Protein AF-A0A379WAD3-F1 (afdb_monomer)

Radius of gyration: 26.63 Å; Cα contacts (8 Å, |Δi|>4): 32; chains: 1; bounding box: 56×52×71 Å

Structure (mmCIF, N/CA/C/O backbone):
data_AF-A0A379WAD3-F1
#
_entry.id   AF-A0A379WAD3-F1
#
loop_
_atom_site.group_PDB
_atom_site.id
_atom_site.type_symbol
_atom_site.label_atom_id
_atom_site.label_alt_id
_atom_site.label_comp_id
_atom_site.label_asym_id
_atom_site.label_entity_id
_atom_site.label_seq_id
_atom_site.pdbx_PDB_ins_code
_atom_site.Cartn_x
_atom_site.Cartn_y
_atom_site.Cartn_z
_atom_site.occupancy
_atom_site.B_iso_or_equiv
_atom_site.auth_seq_id
_atom_site.auth_comp_id
_atom_site.auth_asym_id
_atom_site.auth_atom_id
_atom_site.pdbx_PDB_model_num
ATOM 1 N N . MET A 1 1 ? 5.126 23.503 -26.345 1.00 58.44 1 MET A N 1
ATOM 2 C CA . MET A 1 1 ? 4.648 22.612 -25.261 1.00 58.44 1 MET A CA 1
ATOM 3 C C . MET A 1 1 ? 5.764 22.262 -24.277 1.00 58.44 1 MET A C 1
ATOM 5 O O . MET A 1 1 ? 5.509 22.382 -23.093 1.00 58.44 1 MET A O 1
ATOM 9 N N . LEU A 1 2 ? 6.988 21.928 -24.724 1.00 63.28 2 LEU A N 1
ATOM 10 C CA . LEU A 1 2 ? 8.151 21.713 -23.834 1.00 63.28 2 LEU A CA 1
ATOM 11 C C . LEU A 1 2 ? 8.502 22.940 -22.963 1.00 63.28 2 LEU A C 1
ATOM 13 O O . LEU A 1 2 ? 8.804 22.787 -21.786 1.00 63.28 2 LEU A O 1
ATOM 17 N N . ASP A 1 3 ? 8.380 24.151 -23.512 1.00 75.06 3 ASP A N 1
ATOM 18 C CA . ASP A 1 3 ? 8.781 25.396 -22.833 1.00 75.06 3 ASP A CA 1
ATOM 19 C C . ASP A 1 3 ? 7.986 25.689 -21.548 1.00 75.06 3 ASP A C 1
ATOM 21 O O . ASP A 1 3 ? 8.542 26.057 -20.518 1.00 75.06 3 ASP A O 1
ATOM 25 N N . PHE A 1 4 ? 6.672 25.448 -21.567 1.00 80.06 4 PHE A N 1
ATOM 26 C CA . PHE A 1 4 ? 5.820 25.685 -20.400 1.00 80.06 4 PHE A CA 1
ATOM 27 C C . PHE A 1 4 ? 6.115 24.692 -19.269 1.00 80.06 4 PHE A C 1
ATOM 29 O O . PHE A 1 4 ? 6.148 25.069 -18.100 1.00 80.06 4 PHE A O 1
ATOM 36 N N . THR A 1 5 ? 6.384 23.427 -19.610 1.00 78.56 5 THR A N 1
ATOM 37 C CA . THR A 1 5 ? 6.752 22.397 -18.633 1.00 78.56 5 THR A CA 1
ATOM 38 C C . THR A 1 5 ? 8.081 22.722 -17.953 1.00 78.56 5 THR A C 1
ATOM 40 O O . THR A 1 5 ? 8.173 22.596 -16.735 1.00 78.56 5 THR A O 1
ATOM 43 N N . HIS A 1 6 ? 9.083 23.201 -18.697 1.00 80.25 6 HIS A N 1
ATOM 44 C CA . HIS A 1 6 ? 10.359 23.628 -18.117 1.00 80.25 6 HIS A CA 1
ATOM 45 C C . HIS A 1 6 ? 10.194 24.829 -17.178 1.00 80.25 6 HIS A C 1
ATOM 47 O O . HIS A 1 6 ? 10.658 24.774 -16.042 1.00 80.25 6 HIS A O 1
ATOM 53 N N . VAL A 1 7 ? 9.432 25.849 -17.589 1.00 82.81 7 VAL A N 1
ATOM 54 C CA . VAL A 1 7 ? 9.156 27.029 -16.749 1.00 82.81 7 VAL A CA 1
ATOM 55 C C . VAL A 1 7 ? 8.404 26.657 -15.468 1.00 82.81 7 VAL A C 1
ATOM 57 O O . VAL A 1 7 ? 8.733 27.161 -14.394 1.00 82.81 7 VAL A O 1
ATOM 60 N N . MET A 1 8 ? 7.421 25.753 -15.542 1.00 82.44 8 MET A N 1
ATOM 61 C CA . MET A 1 8 ? 6.724 25.261 -14.350 1.00 82.44 8 MET A CA 1
ATOM 62 C C . MET A 1 8 ? 7.658 24.496 -13.408 1.00 82.44 8 MET A C 1
ATOM 64 O O . MET A 1 8 ? 7.603 24.710 -12.198 1.00 82.44 8 MET A O 1
ATOM 68 N N . ILE A 1 9 ? 8.522 23.628 -13.943 1.00 79.31 9 ILE A N 1
ATOM 69 C CA . ILE A 1 9 ? 9.493 22.865 -13.146 1.00 79.31 9 ILE A CA 1
ATOM 70 C C . ILE A 1 9 ? 10.476 23.809 -12.448 1.00 79.31 9 ILE A C 1
ATOM 72 O O . ILE A 1 9 ? 10.749 23.628 -11.261 1.00 79.31 9 ILE A O 1
ATOM 76 N N . ASP A 1 10 ? 10.958 24.838 -13.141 1.00 79.88 10 ASP A N 1
ATOM 77 C CA . ASP A 1 10 ? 11.887 25.809 -12.567 1.00 79.88 10 ASP A CA 1
ATOM 78 C C . ASP A 1 10 ? 11.213 26.672 -11.491 1.00 79.88 10 ASP A C 1
ATOM 80 O O . ASP A 1 10 ? 11.758 26.825 -10.396 1.00 79.88 10 ASP A O 1
ATOM 84 N N . MET A 1 11 ? 9.985 27.145 -11.730 1.00 82.19 11 MET A N 1
ATOM 85 C CA . MET A 1 11 ? 9.169 27.833 -10.717 1.00 82.19 11 MET A CA 1
ATOM 86 C C . MET A 1 11 ? 8.935 26.962 -9.477 1.00 82.19 11 MET A C 1
ATOM 88 O O . MET A 1 11 ? 9.044 27.448 -8.349 1.00 82.19 11 MET A O 1
ATOM 92 N N . MET A 1 12 ? 8.642 25.672 -9.656 1.00 78.94 12 MET A N 1
ATOM 93 C CA . MET A 1 12 ? 8.479 24.738 -8.541 1.00 78.94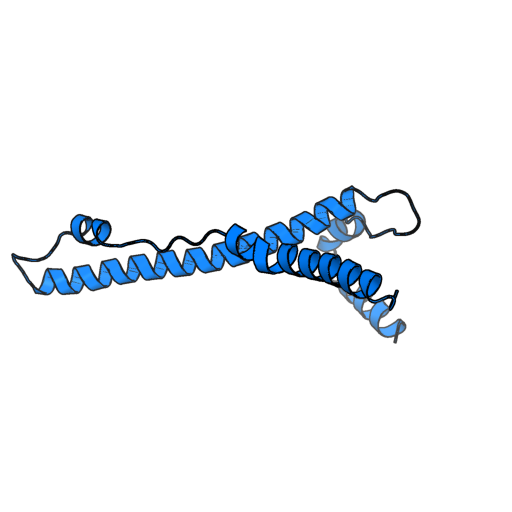 12 MET A CA 1
ATOM 94 C C . MET A 1 12 ? 9.796 24.536 -7.789 1.00 78.94 12 MET A C 1
ATOM 96 O O . MET A 1 12 ? 9.818 24.657 -6.568 1.00 78.94 12 MET A O 1
ATOM 100 N N . ARG A 1 13 ? 10.909 24.306 -8.496 1.00 76.69 13 ARG A N 1
ATOM 101 C CA . ARG A 1 13 ? 12.234 24.097 -7.892 1.00 76.69 13 ARG A CA 1
ATOM 102 C C . ARG A 1 13 ? 12.684 25.298 -7.059 1.00 76.69 13 ARG A C 1
ATOM 104 O O . ARG A 1 13 ? 13.219 25.105 -5.969 1.00 76.69 13 ARG A O 1
ATOM 111 N N . VAL A 1 14 ? 12.429 26.516 -7.536 1.00 83.19 14 VAL A N 1
ATOM 112 C CA . VAL A 1 14 ? 12.736 27.755 -6.805 1.00 83.19 14 VAL A CA 1
ATOM 113 C C . VAL A 1 14 ? 11.886 27.887 -5.535 1.00 83.19 14 VAL A C 1
ATOM 115 O O . VAL A 1 14 ? 12.403 28.295 -4.498 1.00 83.19 14 VAL A O 1
ATOM 118 N N . ASN A 1 15 ? 10.609 27.496 -5.582 1.00 85.25 15 ASN A N 1
ATOM 119 C CA . ASN A 1 15 ? 9.699 27.598 -4.436 1.00 85.25 15 ASN A CA 1
ATOM 120 C C . ASN A 1 15 ? 9.797 26.423 -3.442 1.00 85.25 15 ASN A C 1
ATOM 122 O O . ASN A 1 15 ? 9.313 26.537 -2.316 1.00 85.25 15 ASN A O 1
ATOM 126 N N . THR A 1 16 ? 10.435 25.305 -3.806 1.00 85.56 16 THR A N 1
ATOM 127 C CA . THR A 1 16 ? 10.580 24.124 -2.934 1.00 85.56 16 THR A CA 1
ATOM 128 C C . THR A 1 16 ? 12.042 23.688 -2.757 1.00 85.56 16 THR A C 1
ATOM 130 O O . THR A 1 16 ? 12.399 22.563 -3.123 1.00 85.56 16 THR A O 1
ATOM 133 N N . PRO A 1 17 ? 12.914 24.523 -2.159 1.00 83.62 17 PRO A N 1
ATOM 134 C CA . PRO A 1 17 ? 14.330 24.188 -1.989 1.00 83.62 17 PRO A CA 1
ATOM 135 C C . PRO A 1 17 ? 14.553 22.969 -1.082 1.00 83.62 17 PRO A C 1
ATOM 137 O O . PRO A 1 17 ? 15.539 22.255 -1.241 1.00 83.62 17 PRO A O 1
ATOM 140 N N . PHE A 1 18 ? 13.616 22.674 -0.175 1.00 85.88 18 PHE A N 1
ATOM 141 C CA . PHE A 1 18 ? 13.655 21.472 0.664 1.00 85.88 18 PHE A CA 1
ATOM 142 C C . PHE A 1 18 ? 13.562 20.168 -0.149 1.00 85.88 18 PHE A C 1
ATOM 144 O O . PHE A 1 18 ? 14.080 19.140 0.284 1.00 85.88 18 PHE A O 1
ATOM 151 N N . LEU A 1 19 ? 12.956 20.196 -1.344 1.00 83.81 19 LEU A N 1
ATOM 152 C CA . LEU A 1 19 ? 12.866 19.022 -2.214 1.00 83.81 19 LEU A CA 1
ATOM 153 C C . LEU A 1 19 ? 14.180 18.710 -2.938 1.00 83.81 19 LEU A C 1
ATOM 155 O O . LEU A 1 19 ? 14.322 17.614 -3.471 1.00 83.81 19 LEU A O 1
ATOM 159 N N . ASN A 1 20 ? 15.163 19.618 -2.929 1.00 83.69 20 ASN A N 1
ATOM 160 C CA . ASN A 1 20 ? 16.453 19.409 -3.594 1.00 83.69 20 ASN A CA 1
ATOM 161 C C . ASN A 1 20 ? 17.176 18.152 -3.103 1.00 83.69 20 ASN A C 1
ATOM 163 O O . ASN A 1 20 ? 17.792 17.453 -3.901 1.00 83.69 20 ASN A O 1
ATOM 167 N N . VAL A 1 21 ? 17.046 17.815 -1.816 1.00 84.69 21 VAL A N 1
ATOM 168 C CA . VAL A 1 21 ? 17.592 16.564 -1.269 1.00 84.69 21 VAL A CA 1
ATOM 169 C C . VAL A 1 21 ? 17.028 15.356 -2.018 1.00 84.69 21 VAL A C 1
ATOM 171 O O . VAL A 1 21 ? 17.781 14.460 -2.385 1.00 84.69 21 VAL A O 1
ATOM 174 N N . PHE A 1 22 ? 15.729 15.345 -2.308 1.00 82.19 22 PHE A N 1
ATOM 175 C CA . PHE A 1 22 ? 15.110 14.269 -3.074 1.00 82.19 22 PHE A CA 1
ATOM 176 C C . PHE A 1 22 ? 15.497 14.338 -4.547 1.00 82.19 22 PHE A C 1
ATOM 178 O O . PHE A 1 22 ? 15.880 13.318 -5.100 1.00 82.19 22 PHE A O 1
ATOM 185 N N . TRP A 1 23 ? 15.489 15.524 -5.161 1.00 78.94 23 TRP A N 1
ATOM 186 C CA . TRP A 1 23 ? 15.829 15.683 -6.578 1.00 78.94 23 TRP A CA 1
ATOM 187 C C . TRP A 1 23 ? 17.252 15.233 -6.925 1.00 78.94 23 TRP A C 1
ATOM 189 O O . TRP A 1 23 ? 17.467 14.701 -8.010 1.00 78.94 23 TRP A O 1
ATOM 199 N N . TYR A 1 24 ? 18.218 15.430 -6.024 1.00 82.44 24 TYR A N 1
ATOM 200 C C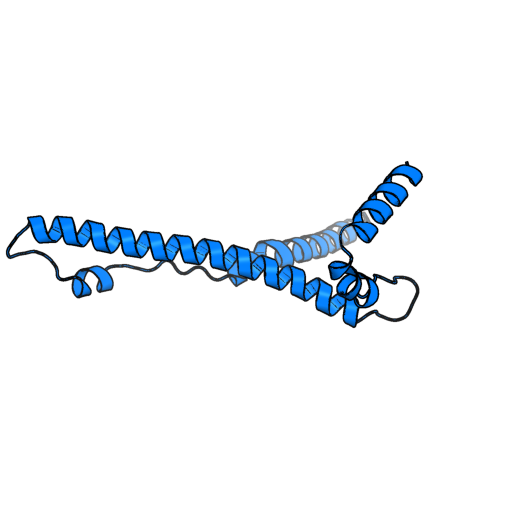A . TYR A 1 24 ? 19.607 15.027 -6.261 1.00 82.44 24 TYR A CA 1
ATOM 201 C C . TYR A 1 24 ? 19.892 13.563 -5.916 1.00 82.44 24 TYR A C 1
ATOM 203 O O . TYR A 1 24 ? 20.788 12.971 -6.510 1.00 82.44 24 TYR A O 1
ATOM 211 N N . ASN A 1 25 ? 19.149 12.973 -4.974 1.00 82.88 25 ASN A N 1
ATOM 212 C CA . ASN A 1 25 ? 19.374 11.592 -4.530 1.00 82.88 25 ASN A CA 1
ATOM 213 C C . ASN A 1 25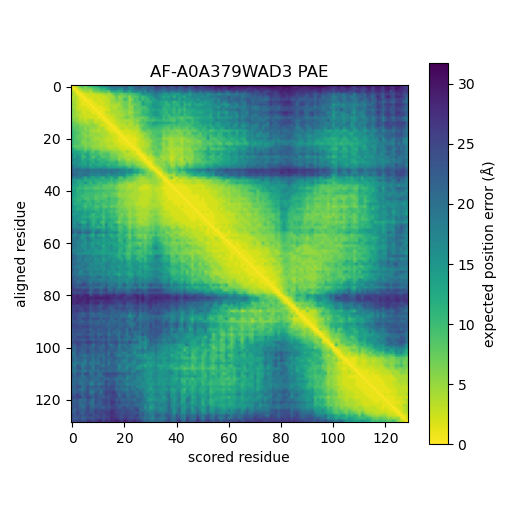 ? 18.398 10.584 -5.153 1.00 82.88 25 ASN A C 1
ATOM 215 O O . ASN A 1 25 ? 18.595 9.379 -5.003 1.00 82.88 25 ASN A O 1
ATOM 219 N N . SER A 1 26 ? 17.339 11.041 -5.828 1.00 79.06 26 SER A N 1
ATOM 220 C CA . SER A 1 26 ? 16.368 10.148 -6.450 1.00 79.06 26 SER A CA 1
ATOM 221 C C . SER A 1 26 ? 17.002 9.439 -7.648 1.00 79.06 26 SER A C 1
ATOM 223 O O . SER A 1 26 ? 17.405 10.114 -8.602 1.00 79.06 26 SER A O 1
ATOM 225 N N . PRO A 1 27 ? 17.070 8.099 -7.651 1.00 80.50 27 PRO A N 1
ATOM 226 C CA . PRO A 1 27 ? 17.534 7.370 -8.817 1.00 80.50 27 PRO A CA 1
ATOM 227 C C . PRO A 1 27 ? 16.546 7.572 -9.972 1.00 80.50 27 PRO A C 1
ATOM 229 O O . PRO A 1 27 ? 15.332 7.485 -9.788 1.00 80.50 27 PRO A O 1
ATOM 232 N N . THR A 1 28 ? 17.062 7.856 -11.164 1.00 81.31 28 THR A N 1
ATOM 233 C CA . THR A 1 28 ? 16.266 8.036 -12.383 1.00 81.31 28 THR A CA 1
ATOM 234 C C . THR A 1 28 ? 16.292 6.768 -13.238 1.00 81.31 28 THR A C 1
ATOM 236 O O . THR A 1 28 ? 17.252 5.992 -13.177 1.00 81.31 28 THR A O 1
ATOM 239 N N . PRO A 1 29 ? 15.243 6.511 -14.036 1.00 79.50 29 PRO A N 1
ATOM 240 C CA . PRO A 1 29 ? 15.220 5.348 -14.906 1.00 79.50 29 PRO A CA 1
ATOM 241 C C . PRO A 1 29 ? 16.204 5.541 -16.066 1.00 79.50 29 PRO A C 1
ATOM 243 O O . PRO A 1 29 ? 15.997 6.388 -16.932 1.00 79.50 29 PRO A O 1
ATOM 246 N N . ASN A 1 30 ? 17.268 4.739 -16.102 1.00 79.69 30 ASN A N 1
ATOM 247 C CA . ASN A 1 30 ? 18.143 4.625 -17.266 1.00 79.69 30 ASN A CA 1
ATOM 248 C C . ASN A 1 30 ? 17.936 3.247 -17.926 1.00 79.69 30 ASN A C 1
ATOM 250 O O . ASN A 1 30 ? 18.231 2.205 -17.343 1.00 79.69 30 ASN A O 1
ATOM 254 N N . PHE A 1 31 ? 17.381 3.259 -19.139 1.00 73.00 31 PHE A N 1
ATOM 255 C CA . PHE A 1 31 ? 17.031 2.058 -19.909 1.00 73.00 31 PHE A CA 1
ATOM 256 C C . PHE A 1 31 ? 18.120 1.630 -20.904 1.00 73.00 31 PHE A C 1
ATOM 258 O O . PHE A 1 31 ? 17.975 0.604 -21.561 1.00 73.00 31 PHE A O 1
ATOM 265 N N . GLN A 1 32 ? 19.193 2.414 -21.038 1.00 76.56 32 GLN A N 1
ATOM 266 C CA . GLN A 1 32 ? 20.270 2.194 -22.012 1.00 76.56 32 GLN A CA 1
ATOM 267 C C . GLN A 1 32 ? 21.557 1.633 -21.377 1.00 76.56 32 GLN A C 1
ATOM 269 O O . GLN A 1 32 ? 22.474 1.260 -22.103 1.00 76.56 32 GLN A O 1
ATOM 274 N N . GLY A 1 33 ? 21.641 1.571 -20.042 1.00 68.50 33 GLY A N 1
ATOM 275 C CA . GLY A 1 33 ? 22.808 1.091 -19.287 1.00 68.50 33 GLY A CA 1
ATOM 276 C C . GLY A 1 33 ? 22.566 -0.189 -18.475 1.00 68.50 33 GLY A C 1
ATOM 277 O O . GLY A 1 33 ? 21.571 -0.887 -18.662 1.00 68.50 33 GLY A O 1
ATOM 278 N N . SER A 1 34 ? 23.490 -0.492 -17.550 1.00 66.75 34 SER A N 1
ATOM 279 C CA . SER A 1 34 ? 23.348 -1.596 -16.591 1.00 66.75 34 SER A CA 1
ATOM 280 C C . SER A 1 34 ? 22.116 -1.417 -15.692 1.00 66.75 34 SER A C 1
ATOM 282 O O . SER A 1 34 ? 21.586 -0.319 -15.519 1.00 66.75 34 SER A O 1
ATOM 284 N N . LEU A 1 35 ? 21.632 -2.529 -15.134 1.00 65.94 35 LEU A N 1
ATOM 285 C CA . LEU A 1 35 ? 20.389 -2.600 -14.368 1.00 65.94 35 LEU A CA 1
ATOM 286 C C . LEU A 1 35 ? 20.438 -1.638 -13.160 1.00 65.94 35 LEU A C 1
ATOM 288 O O . LEU A 1 35 ? 21.202 -1.853 -12.221 1.00 65.94 35 LEU A O 1
ATOM 292 N N . ASN A 1 36 ? 19.623 -0.575 -13.175 1.00 80.06 36 ASN A N 1
ATOM 293 C CA . ASN A 1 36 ? 19.547 0.425 -12.097 1.00 80.06 36 ASN A CA 1
ATOM 294 C C . ASN A 1 36 ? 18.813 -0.133 -10.871 1.00 80.06 36 ASN A C 1
ATOM 296 O O . ASN A 1 36 ? 17.671 0.228 -10.593 1.00 80.06 36 ASN A O 1
ATOM 300 N N . ILE A 1 37 ? 19.460 -1.040 -10.139 1.00 82.12 37 ILE A N 1
ATOM 301 C CA . ILE A 1 37 ? 18.865 -1.778 -9.012 1.00 82.12 37 ILE A CA 1
ATOM 302 C C . ILE A 1 37 ? 18.251 -0.829 -7.971 1.00 82.12 37 ILE A C 1
ATOM 304 O O . ILE A 1 37 ? 17.141 -1.072 -7.505 1.00 82.12 37 ILE A O 1
ATOM 308 N N . GLY A 1 38 ? 18.929 0.278 -7.648 1.00 83.50 38 GLY A N 1
ATOM 309 C CA . GLY A 1 38 ? 18.427 1.270 -6.690 1.00 83.50 38 GLY A CA 1
ATOM 310 C C . GLY A 1 38 ? 17.114 1.930 -7.125 1.00 83.50 38 GLY A C 1
ATOM 311 O O . GLY A 1 38 ? 16.219 2.104 -6.301 1.00 83.50 38 GLY A O 1
ATOM 312 N N . PHE A 1 39 ? 16.962 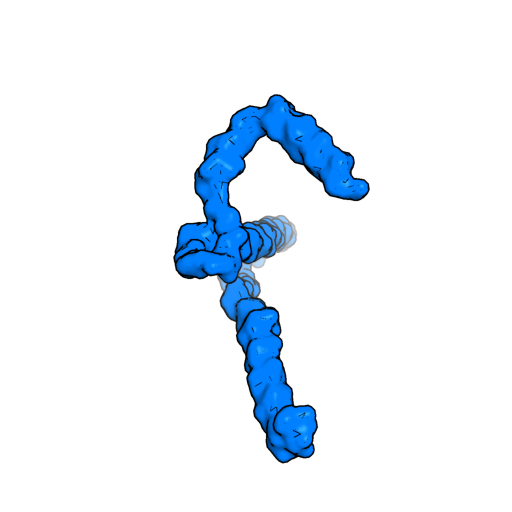2.227 -8.422 1.00 85.88 39 PHE A N 1
ATOM 313 C CA . PHE A 1 39 ? 15.701 2.724 -8.979 1.00 85.88 39 PHE A CA 1
ATOM 314 C C . PHE A 1 39 ? 14.588 1.697 -8.790 1.00 85.88 39 PHE A C 1
ATOM 316 O O . PHE A 1 39 ? 13.555 2.016 -8.210 1.00 85.88 39 PHE A O 1
ATOM 323 N N . TRP A 1 40 ? 14.817 0.456 -9.223 1.00 82.94 40 TRP A N 1
ATOM 324 C CA . TRP A 1 40 ? 13.808 -0.602 -9.160 1.00 82.94 40 TRP A CA 1
ATOM 325 C C . TRP A 1 40 ? 13.379 -0.927 -7.730 1.00 82.94 40 TRP A C 1
ATOM 327 O O . TRP A 1 40 ? 12.190 -1.111 -7.479 1.00 82.94 40 TRP A O 1
ATOM 337 N N . LEU A 1 41 ? 14.319 -0.946 -6.784 1.00 86.06 41 LEU A N 1
ATOM 338 C CA . LEU A 1 41 ? 14.026 -1.206 -5.378 1.00 86.06 41 LEU A CA 1
ATOM 339 C C . LEU A 1 41 ? 13.127 -0.119 -4.780 1.00 86.06 41 LEU A C 1
ATOM 341 O O . LEU A 1 41 ? 12.099 -0.437 -4.185 1.00 86.06 41 LEU A O 1
ATOM 345 N N . ILE A 1 42 ? 13.473 1.158 -4.973 1.00 86.50 42 ILE A N 1
ATOM 346 C CA . ILE A 1 42 ? 12.655 2.276 -4.478 1.00 86.50 42 ILE A CA 1
ATOM 347 C C . ILE A 1 42 ? 11.303 2.307 -5.193 1.00 86.50 42 ILE A C 1
ATOM 349 O O . ILE A 1 42 ? 10.272 2.486 -4.548 1.00 86.50 42 ILE A O 1
ATOM 353 N N . PHE A 1 43 ? 11.293 2.078 -6.505 1.00 84.75 43 PHE A N 1
ATOM 354 C CA . PHE A 1 43 ? 10.076 2.025 -7.303 1.00 84.75 43 PHE A CA 1
ATOM 355 C C . PHE A 1 43 ? 9.105 0.973 -6.757 1.00 84.75 43 PHE A C 1
ATOM 357 O O . PHE A 1 43 ? 7.968 1.310 -6.439 1.00 84.75 43 PHE A O 1
ATOM 364 N N . ILE A 1 44 ? 9.559 -0.267 -6.543 1.00 83.69 44 ILE A N 1
ATOM 365 C CA . ILE A 1 44 ? 8.735 -1.339 -5.963 1.00 83.69 44 ILE A CA 1
ATOM 366 C C . ILE A 1 44 ? 8.256 -0.966 -4.554 1.00 83.69 44 ILE A C 1
ATOM 368 O O . ILE A 1 44 ? 7.078 -1.145 -4.243 1.00 83.69 44 ILE A O 1
ATOM 372 N N . LEU A 1 45 ? 9.133 -0.411 -3.711 1.00 86.12 45 LEU A N 1
ATOM 373 C CA . LEU A 1 45 ? 8.774 -0.011 -2.348 1.00 86.12 45 LEU A CA 1
ATOM 374 C C . LEU A 1 45 ? 7.670 1.051 -2.302 1.00 86.12 45 LEU A C 1
ATOM 376 O O . LEU A 1 45 ? 6.837 0.997 -1.401 1.00 86.12 45 LEU A O 1
ATOM 380 N N . ILE A 1 46 ? 7.614 1.974 -3.266 1.00 85.19 46 ILE A N 1
ATOM 381 C CA . ILE A 1 46 ? 6.525 2.958 -3.356 1.00 85.19 46 ILE A CA 1
ATOM 382 C C . ILE A 1 46 ? 5.181 2.248 -3.558 1.00 85.19 46 ILE A C 1
ATOM 384 O O . ILE A 1 46 ? 4.224 2.537 -2.840 1.00 85.19 46 ILE A O 1
ATOM 388 N N . PHE A 1 47 ? 5.105 1.282 -4.478 1.00 81.62 47 PHE A N 1
ATOM 389 C CA . PHE A 1 47 ? 3.871 0.520 -4.702 1.00 81.62 47 PHE A CA 1
ATOM 390 C C . PHE A 1 47 ? 3.486 -0.325 -3.491 1.00 81.62 47 PHE A C 1
ATOM 392 O O . PHE A 1 47 ? 2.310 -0.372 -3.131 1.00 81.62 47 PHE A O 1
ATOM 399 N N . VAL A 1 48 ? 4.462 -0.949 -2.828 1.00 83.25 48 VAL A N 1
ATOM 400 C CA . VAL A 1 48 ? 4.221 -1.689 -1.582 1.00 83.25 48 VAL A CA 1
ATOM 401 C C . VAL A 1 48 ? 3.683 -0.752 -0.500 1.00 83.25 48 VAL A C 1
ATOM 403 O O . VAL A 1 48 ? 2.680 -1.070 0.135 1.00 83.25 48 VAL A O 1
ATOM 406 N N . GLY A 1 49 ? 4.285 0.427 -0.329 1.00 84.62 49 GLY A N 1
ATOM 407 C CA . GLY A 1 49 ? 3.841 1.434 0.633 1.00 84.62 49 GLY A CA 1
ATOM 408 C C . GLY A 1 49 ? 2.414 1.918 0.369 1.00 84.62 49 GLY A C 1
ATOM 409 O O . GLY A 1 49 ? 1.603 1.961 1.293 1.00 84.62 49 GLY A O 1
ATOM 410 N N . LEU A 1 50 ? 2.073 2.205 -0.890 1.00 81.75 50 LEU A N 1
ATOM 411 C CA . LEU A 1 50 ? 0.713 2.586 -1.290 1.00 81.75 50 LEU A CA 1
ATOM 412 C C . LEU A 1 50 ? -0.296 1.459 -1.034 1.00 81.75 50 LEU A C 1
ATOM 414 O O . LEU A 1 50 ? -1.365 1.703 -0.473 1.00 81.75 50 LEU A O 1
ATOM 418 N N . ALA A 1 51 ? 0.053 0.218 -1.381 1.00 79.62 51 ALA A N 1
ATOM 419 C CA . ALA A 1 51 ? -0.797 -0.943 -1.126 1.00 79.62 51 ALA A CA 1
ATOM 420 C C . ALA A 1 51 ? -1.028 -1.163 0.381 1.00 79.62 51 ALA A C 1
ATOM 422 O O . ALA A 1 51 ? -2.150 -1.442 0.813 1.00 79.62 51 ALA A O 1
ATOM 423 N N . MET A 1 52 ? 0.016 -0.984 1.196 1.00 81.25 52 MET A N 1
ATOM 424 C CA . MET A 1 52 ? -0.079 -1.051 2.655 1.00 81.25 52 MET A CA 1
ATOM 425 C C . MET A 1 52 ? -0.941 0.077 3.228 1.00 81.25 52 MET A C 1
ATOM 427 O O . MET A 1 52 ? -1.755 -0.184 4.112 1.00 81.25 52 MET A O 1
ATOM 431 N N . GLN A 1 53 ? -0.803 1.308 2.728 1.00 83.06 53 GLN A N 1
ATOM 432 C CA . GLN A 1 53 ? -1.600 2.453 3.171 1.00 83.06 53 GLN A CA 1
ATOM 433 C C . GLN A 1 53 ? -3.093 2.229 2.914 1.00 83.06 53 GLN A C 1
ATOM 435 O O . GLN A 1 53 ? -3.916 2.426 3.809 1.00 83.06 53 GLN A O 1
ATOM 440 N N . ASP A 1 54 ? -3.441 1.776 1.712 1.00 80.38 54 ASP A N 1
ATOM 441 C CA . ASP A 1 54 ? -4.823 1.518 1.314 1.00 80.38 54 ASP A CA 1
ATOM 442 C C . ASP A 1 54 ? -5.438 0.348 2.107 1.00 80.38 54 ASP A C 1
ATOM 444 O O . ASP A 1 54 ? -6.567 0.424 2.604 1.00 80.38 54 ASP A O 1
ATOM 448 N N . SER A 1 55 ? -4.655 -0.709 2.349 1.00 79.88 55 SER A N 1
ATOM 449 C CA . SER A 1 55 ? -5.060 -1.778 3.264 1.00 79.88 55 SER A CA 1
ATOM 450 C C . SER A 1 55 ? -5.262 -1.283 4.699 1.00 79.88 55 SER A C 1
ATOM 452 O O . SER A 1 55 ? -6.255 -1.631 5.342 1.00 79.88 55 SER A O 1
ATOM 454 N N . GLY A 1 56 ? -4.338 -0.472 5.216 1.00 81.75 56 GLY A N 1
ATOM 455 C CA . GLY A 1 56 ? -4.424 0.086 6.564 1.00 81.75 56 GLY A CA 1
ATOM 456 C C . GLY A 1 56 ? -5.654 0.978 6.735 1.00 81.75 56 GLY A C 1
ATOM 457 O O . GLY A 1 56 ? -6.355 0.885 7.744 1.00 81.75 56 GLY A O 1
ATOM 458 N N . ALA A 1 57 ? -5.983 1.783 5.722 1.00 82.06 57 ALA A N 1
ATOM 459 C CA . ALA A 1 57 ? -7.179 2.618 5.717 1.00 82.06 57 ALA A CA 1
ATOM 460 C C . ALA A 1 57 ? -8.471 1.784 5.790 1.00 82.06 57 ALA A C 1
ATOM 462 O O . ALA A 1 57 ? -9.381 2.128 6.548 1.00 82.06 57 ALA A O 1
ATOM 463 N N . ARG A 1 58 ? -8.547 0.663 5.059 1.00 79.94 58 ARG A N 1
ATOM 464 C CA . ARG A 1 58 ? -9.681 -0.276 5.143 1.00 79.94 58 ARG A CA 1
ATOM 465 C C . ARG A 1 58 ? -9.795 -0.929 6.517 1.00 79.94 58 ARG A C 1
ATOM 467 O O . ARG A 1 58 ? -10.879 -0.932 7.097 1.00 79.94 58 ARG A O 1
ATOM 474 N N . MET A 1 59 ? -8.682 -1.416 7.061 1.00 80.69 59 MET A N 1
ATOM 475 C CA . MET A 1 59 ? -8.652 -2.051 8.381 1.00 80.69 59 MET A CA 1
ATOM 476 C C . MET A 1 59 ? -9.048 -1.073 9.499 1.00 80.69 59 MET A C 1
ATOM 478 O O . MET A 1 59 ? -9.788 -1.436 10.408 1.00 80.69 59 MET A O 1
ATOM 482 N N . SER A 1 60 ? -8.620 0.189 9.405 1.00 81.19 60 SER A N 1
ATOM 483 C CA . SER A 1 60 ? -8.990 1.252 10.351 1.00 81.19 60 SER A CA 1
ATOM 484 C C . SER A 1 60 ? -10.496 1.543 10.358 1.00 81.19 60 SER A C 1
ATOM 486 O O . SER A 1 60 ? -11.095 1.745 11.413 1.00 81.19 60 SER A O 1
ATOM 488 N N . ARG A 1 61 ? -11.147 1.516 9.188 1.00 83.75 61 ARG A N 1
ATOM 489 C CA . ARG A 1 61 ? -12.611 1.651 9.102 1.00 83.75 61 ARG A CA 1
ATOM 490 C C . ARG A 1 61 ? -13.317 0.454 9.728 1.00 83.75 61 ARG A C 1
ATOM 492 O O . ARG A 1 61 ? -14.276 0.637 10.469 1.00 83.75 61 ARG A O 1
ATOM 499 N N . GLN A 1 62 ? -12.817 -0.751 9.466 1.00 81.62 62 GLN A N 1
ATOM 500 C CA . GLN A 1 62 ? -13.379 -1.982 10.013 1.00 81.62 62 GLN A CA 1
ATOM 501 C C . GLN A 1 62 ? -13.293 -2.020 11.545 1.00 81.62 62 GLN A C 1
ATOM 503 O O . GLN A 1 62 ? -14.273 -2.360 12.200 1.00 81.62 62 GLN A O 1
ATOM 508 N N . SER A 1 63 ? -12.153 -1.640 12.129 1.00 83.38 63 SER A N 1
ATOM 509 C CA . SER A 1 63 ? -11.983 -1.639 13.586 1.00 83.38 63 SER A CA 1
ATOM 510 C C . SER A 1 63 ? -12.859 -0.594 14.278 1.00 83.38 63 SER A C 1
ATOM 512 O O . SER A 1 63 ? -13.425 -0.878 15.333 1.00 83.38 63 SER A O 1
ATOM 514 N N . ARG A 1 64 ? -13.021 0.589 13.671 1.00 85.00 64 ARG A N 1
ATOM 515 C CA . ARG A 1 64 ? -13.961 1.613 14.148 1.00 85.00 64 ARG A CA 1
ATOM 516 C C . ARG A 1 64 ? -15.400 1.116 14.112 1.00 85.00 64 ARG A C 1
ATOM 518 O O . ARG A 1 64 ? -16.067 1.177 15.135 1.00 85.00 64 ARG A O 1
ATOM 525 N N . PHE A 1 65 ? -15.824 0.539 12.989 1.00 84.94 65 PHE A N 1
ATOM 526 C CA . PHE A 1 65 ? -17.167 -0.017 12.838 1.00 84.94 65 PHE A CA 1
ATOM 527 C C . PHE A 1 65 ? -17.461 -1.127 13.859 1.00 84.94 65 PHE A C 1
ATOM 529 O O . PHE A 1 65 ? -18.522 -1.141 14.473 1.00 84.94 65 PHE A O 1
ATOM 536 N N . LEU A 1 66 ? -16.507 -2.037 14.087 1.00 83.12 66 LEU A N 1
ATOM 537 C CA . LEU A 1 66 ? -16.650 -3.095 15.094 1.00 83.12 66 LEU A CA 1
ATOM 538 C C . LEU A 1 66 ? -16.793 -2.517 16.504 1.00 83.12 66 LEU A C 1
ATOM 540 O O . LEU A 1 66 ? -17.625 -2.983 17.275 1.00 83.12 66 LEU A O 1
ATOM 544 N N . ARG A 1 67 ? -16.006 -1.492 16.838 1.00 83.31 67 ARG A N 1
ATOM 545 C CA . ARG A 1 67 ? -16.061 -0.848 18.152 1.00 83.31 67 ARG A CA 1
ATOM 546 C C . ARG A 1 67 ? -17.368 -0.086 18.374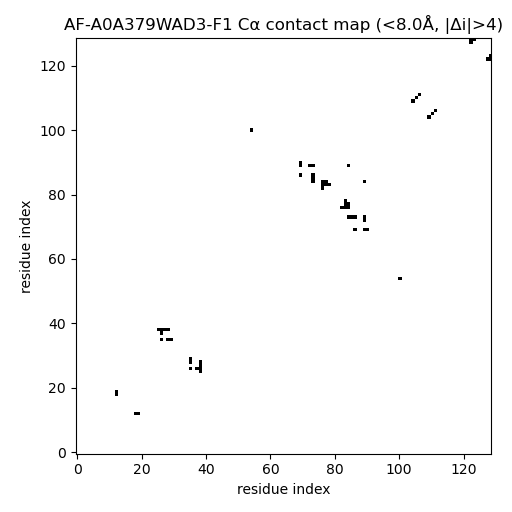 1.00 83.31 67 ARG A C 1
ATOM 548 O O . ARG A 1 67 ? -17.961 -0.236 19.435 1.00 83.31 67 ARG A O 1
ATOM 555 N N . GLU A 1 68 ? -17.821 0.674 17.381 1.00 86.56 68 GLU A N 1
ATOM 556 C CA . GLU A 1 68 ? -19.123 1.355 17.409 1.00 86.56 68 GLU A CA 1
ATOM 557 C C . GLU A 1 68 ? -20.264 0.335 17.569 1.00 86.56 68 GLU A C 1
ATOM 559 O O . GLU A 1 68 ? -21.101 0.481 18.454 1.00 86.56 68 GLU A O 1
ATOM 564 N N . GLY A 1 69 ? -20.227 -0.778 16.826 1.00 83.44 69 GLY A N 1
ATOM 565 C CA . GLY A 1 69 ? -21.222 -1.847 16.949 1.00 83.44 69 GLY A CA 1
ATOM 566 C C . GLY A 1 69 ? -21.264 -2.524 18.328 1.00 83.44 69 GLY A C 1
ATOM 567 O O . GLY A 1 69 ? -22.344 -2.883 18.797 1.00 83.44 69 GLY A O 1
ATOM 568 N N . VAL A 1 70 ? -20.117 -2.680 19.004 1.00 83.62 70 VAL A N 1
ATOM 569 C CA . VAL A 1 70 ? -20.060 -3.179 20.395 1.00 83.62 70 VAL A CA 1
ATOM 570 C C . VAL A 1 70 ? -20.712 -2.186 21.353 1.00 83.62 70 VAL A C 1
ATOM 572 O O . VAL A 1 70 ? -21.481 -2.587 22.227 1.00 83.62 70 VAL A O 1
ATOM 575 N N . GLU A 1 71 ? -20.389 -0.899 21.216 1.00 83.25 71 GLU A N 1
ATOM 576 C CA . GLU A 1 71 ? -20.912 0.160 22.083 1.00 83.25 71 GLU A CA 1
ATOM 577 C C . GLU A 1 71 ? -22.439 0.289 21.939 1.00 83.25 71 GLU A C 1
ATOM 579 O O . GLU A 1 71 ? -23.144 0.317 22.952 1.00 83.25 71 GLU A O 1
ATOM 584 N N . ASP A 1 72 ? -22.963 0.241 20.713 1.00 85.31 72 ASP A N 1
ATOM 585 C CA . ASP A 1 72 ? -24.404 0.276 20.436 1.00 85.31 72 ASP A CA 1
ATOM 586 C C . ASP A 1 72 ? -25.142 -0.934 21.031 1.00 85.31 72 ASP A C 1
ATOM 588 O O . ASP A 1 72 ? -26.186 -0.786 21.677 1.00 85.31 72 ASP A O 1
ATOM 592 N N . GLN A 1 73 ? -24.588 -2.144 20.880 1.00 80.25 73 GLN A N 1
ATOM 593 C CA . GLN A 1 73 ? -25.172 -3.349 21.479 1.00 80.25 73 GLN A CA 1
ATOM 594 C C . GLN A 1 73 ? -25.162 -3.290 23.007 1.00 80.25 73 GLN A C 1
ATOM 596 O O . GLN A 1 73 ? -26.141 -3.681 23.640 1.00 80.25 73 GLN A O 1
ATOM 601 N N . LEU A 1 74 ? -24.108 -2.744 23.616 1.00 82.31 74 LEU A N 1
ATOM 602 C CA . LEU A 1 74 ? -24.033 -2.577 25.065 1.00 82.31 74 LEU A CA 1
ATOM 603 C C . LEU A 1 74 ? -25.112 -1.614 25.593 1.00 82.31 74 LEU A C 1
ATOM 605 O O . LEU A 1 74 ? -25.648 -1.833 26.679 1.00 82.31 74 LEU A O 1
ATOM 609 N N . ILE A 1 75 ? -25.446 -0.555 24.848 1.00 82.81 75 ILE A N 1
ATOM 610 C CA . ILE A 1 75 ? -26.529 0.375 25.209 1.00 82.81 75 ILE A CA 1
ATOM 611 C C . ILE A 1 75 ? -27.886 -0.345 25.188 1.00 82.81 75 ILE A C 1
ATOM 613 O O . ILE A 1 75 ? -28.665 -0.213 26.135 1.00 82.81 75 ILE A O 1
ATOM 617 N N . LEU A 1 76 ? -28.147 -1.147 24.151 1.00 82.00 76 LEU A N 1
ATOM 618 C CA . LEU A 1 76 ? -29.381 -1.932 24.024 1.00 82.00 76 LEU A CA 1
ATOM 619 C C . LEU A 1 76 ? -29.502 -3.012 25.110 1.00 82.00 76 LEU A C 1
ATOM 621 O O . LEU A 1 76 ? -30.581 -3.216 25.661 1.00 82.00 76 LEU A O 1
ATOM 625 N N . GLU A 1 77 ? -28.403 -3.681 25.452 1.00 78.81 77 GLU A N 1
ATOM 626 C CA . GLU A 1 77 ? -28.374 -4.713 26.494 1.00 78.81 77 GLU A CA 1
ATOM 627 C C . GLU A 1 77 ? -28.517 -4.114 27.902 1.00 78.81 77 GLU A C 1
ATOM 629 O O . GLU A 1 77 ? -29.243 -4.660 28.731 1.00 78.81 77 GLU A O 1
ATOM 634 N N . LYS A 1 78 ? -27.946 -2.930 28.168 1.00 77.19 78 LYS A N 1
ATOM 635 C CA . LYS A 1 78 ? -28.198 -2.188 29.419 1.00 77.19 78 LYS A CA 1
ATOM 636 C C . LYS A 1 78 ? -29.665 -1.789 29.583 1.00 77.19 78 LYS A C 1
ATOM 638 O O . LYS A 1 78 ? -30.159 -1.760 30.709 1.00 77.19 78 LYS A O 1
ATOM 643 N N . ALA A 1 79 ? -30.372 -1.516 28.485 1.00 77.31 79 ALA A N 1
ATOM 644 C CA . ALA A 1 79 ? -31.804 -1.227 28.519 1.00 77.31 79 ALA A CA 1
ATOM 645 C C . ALA A 1 79 ? -32.664 -2.456 28.887 1.00 77.31 79 ALA A C 1
ATOM 647 O O . ALA A 1 79 ? -33.783 -2.283 29.365 1.00 77.31 79 ALA A O 1
ATOM 648 N N . LYS A 1 80 ? -32.147 -3.685 28.724 1.00 76.44 80 LYS A N 1
ATOM 649 C CA . LYS A 1 80 ? -32.828 -4.937 29.111 1.00 76.44 80 LYS A CA 1
ATOM 650 C C . LYS A 1 80 ? -32.687 -5.299 30.598 1.00 76.44 80 LYS A C 1
ATOM 652 O O . LYS A 1 80 ? -33.323 -6.246 31.056 1.00 76.44 80 LYS A O 1
ATOM 657 N N . GLY A 1 81 ? -31.903 -4.555 31.383 1.00 71.06 81 GLY A N 1
ATOM 658 C CA . GLY A 1 81 ? -31.797 -4.763 32.831 1.00 71.06 81 GLY A CA 1
ATOM 659 C C . GLY A 1 81 ? -31.048 -6.048 33.213 1.00 71.06 81 GLY A C 1
ATOM 660 O O . GLY A 1 81 ? -29.908 -6.243 32.805 1.00 71.06 81 GLY A O 1
ATOM 661 N N . ALA A 1 82 ? -31.657 -6.908 34.037 1.00 65.00 82 ALA A N 1
ATOM 662 C CA . ALA A 1 82 ? -30.989 -8.045 34.691 1.00 65.00 82 ALA A CA 1
ATOM 663 C C . ALA A 1 82 ? -30.549 -9.192 33.751 1.00 65.00 82 ALA A C 1
ATOM 665 O O . ALA A 1 82 ? -29.780 -10.052 34.171 1.00 65.00 82 ALA A O 1
ATOM 666 N N . GLU A 1 83 ? -31.011 -9.196 32.498 1.00 65.62 83 GLU A N 1
ATOM 667 C CA . GLU A 1 83 ? -30.654 -10.192 31.472 1.00 65.62 83 GLU A CA 1
ATOM 668 C C . GLU A 1 83 ? -29.637 -9.664 30.442 1.00 65.62 83 GLU A C 1
ATOM 670 O O . GLU A 1 83 ? -29.336 -10.347 29.463 1.00 65.62 83 GLU A O 1
ATOM 675 N N . GLY A 1 84 ? -29.118 -8.447 30.637 1.00 63.78 84 GLY A N 1
ATOM 676 C CA . GLY A 1 84 ? -28.202 -7.805 29.695 1.00 63.78 84 GLY A CA 1
ATOM 677 C C . GLY A 1 84 ? -26.843 -8.505 29.618 1.00 63.78 84 GLY A C 1
ATOM 678 O O . GLY A 1 84 ? -26.202 -8.760 30.640 1.00 63.78 84 GLY A O 1
ATOM 679 N N . LEU A 1 85 ? -26.378 -8.784 28.400 1.00 70.75 85 LEU A N 1
ATOM 680 C CA . LEU A 1 85 ? -25.059 -9.380 28.164 1.00 70.75 85 LEU A CA 1
ATOM 681 C C . LEU A 1 85 ? -23.922 -8.439 28.591 1.00 70.75 85 LEU A C 1
ATOM 683 O O . LEU A 1 85 ? -23.961 -7.227 28.360 1.00 70.75 85 LEU A O 1
ATOM 687 N N . THR A 1 86 ? -22.861 -9.003 29.171 1.00 75.75 86 THR A N 1
ATOM 688 C CA . THR A 1 86 ? -21.645 -8.237 29.472 1.00 75.75 86 THR A CA 1
ATOM 689 C C . THR A 1 86 ? -20.849 -7.963 28.195 1.00 75.75 86 THR A C 1
ATOM 691 O O . THR A 1 86 ? -20.942 -8.689 27.205 1.00 75.75 86 THR A O 1
ATOM 694 N N . ARG A 1 87 ? -20.012 -6.919 28.213 1.00 71.69 87 ARG A N 1
ATOM 695 C CA . ARG A 1 87 ? -19.156 -6.538 27.076 1.00 71.69 87 ARG A CA 1
ATOM 696 C C . ARG A 1 87 ? -18.341 -7.715 26.520 1.00 71.69 87 ARG A C 1
ATOM 698 O O . ARG A 1 87 ? -18.242 -7.875 25.312 1.00 71.69 87 ARG A O 1
ATOM 705 N N . GLU A 1 88 ? -17.815 -8.560 27.398 1.00 71.25 88 GLU A N 1
ATOM 706 C CA . GLU A 1 88 ? -17.001 -9.733 27.049 1.00 71.25 88 GLU A CA 1
ATOM 707 C C . GLU A 1 88 ? -17.824 -10.819 26.327 1.00 71.25 88 GLU A C 1
ATOM 709 O O . GLU A 1 88 ? -17.353 -11.462 25.387 1.00 71.25 88 GLU A O 1
ATOM 714 N N . GLN A 1 89 ? -19.093 -10.992 26.711 1.00 70.69 89 GLN A N 1
ATOM 715 C CA . GLN A 1 89 ? -20.022 -11.899 26.031 1.00 70.69 89 GLN A CA 1
ATOM 716 C C . GLN A 1 89 ? -20.452 -11.367 24.659 1.00 70.69 89 GLN A C 1
ATOM 718 O O . GLN A 1 89 ? -20.685 -12.158 23.746 1.00 70.69 89 GLN A O 1
ATOM 723 N N . ILE A 1 90 ? -20.527 -10.045 24.501 1.00 69.94 90 ILE A N 1
ATOM 724 C CA . ILE A 1 90 ? -20.796 -9.397 23.214 1.00 69.94 90 ILE A CA 1
ATOM 725 C C . ILE A 1 90 ? -19.583 -9.558 22.292 1.00 69.94 90 ILE A C 1
ATOM 727 O O . ILE A 1 90 ? -19.724 -10.051 21.177 1.00 69.94 90 ILE A O 1
ATOM 731 N N . GLU A 1 91 ? -18.379 -9.249 22.777 1.00 71.56 91 GLU A N 1
ATOM 732 C CA . GLU A 1 91 ? -17.133 -9.365 22.009 1.00 71.56 91 GLU A CA 1
ATOM 733 C C . GLU A 1 91 ? -16.856 -10.808 21.551 1.00 71.56 91 GLU A C 1
ATOM 735 O O . GLU A 1 91 ? -16.474 -11.019 20.402 1.00 71.56 91 GLU A O 1
ATOM 740 N N . SER A 1 92 ? -17.135 -11.819 22.384 1.00 74.06 92 SER A N 1
ATOM 741 C CA . SER A 1 92 ? -16.963 -13.237 22.004 1.00 74.06 92 SER A CA 1
ATOM 742 C C . SER A 1 92 ? -17.902 -13.727 20.892 1.00 74.06 92 SER A C 1
ATOM 744 O O . SER A 1 92 ? -17.608 -14.729 20.240 1.00 74.06 92 SER A O 1
ATOM 746 N N . ARG A 1 93 ? -19.020 -13.031 20.644 1.00 72.81 93 ARG A N 1
ATOM 747 C CA . ARG A 1 93 ? -19.948 -13.342 19.542 1.00 72.81 93 ARG A CA 1
ATOM 748 C C . ARG A 1 93 ? -19.610 -12.605 18.250 1.00 72.81 93 ARG A C 1
ATOM 750 O O . ARG A 1 93 ? -20.185 -12.917 17.206 1.00 72.81 93 ARG A O 1
ATOM 757 N N . ILE A 1 94 ? -18.694 -11.641 18.298 1.00 71.25 94 ILE A N 1
ATOM 758 C CA . ILE A 1 94 ? -18.310 -10.852 17.133 1.00 71.25 94 ILE A CA 1
ATOM 759 C C . ILE A 1 94 ? -17.320 -11.653 16.293 1.00 71.25 94 ILE A C 1
ATOM 761 O O . ILE A 1 94 ? -16.138 -11.783 16.606 1.00 71.25 94 ILE A O 1
ATOM 765 N N . VAL A 1 95 ? -17.814 -12.178 15.174 1.00 70.06 95 VAL A N 1
ATOM 766 C CA . VAL A 1 95 ? -16.973 -12.798 14.151 1.00 70.06 95 VAL A CA 1
ATOM 767 C C . VAL A 1 95 ? -16.304 -11.689 13.346 1.00 70.06 95 VAL A C 1
ATOM 769 O O . VAL A 1 95 ? -16.955 -10.997 12.565 1.00 70.06 95 VAL A O 1
ATOM 772 N N . VAL A 1 96 ? -14.995 -11.511 13.532 1.00 68.62 96 VAL A N 1
ATOM 773 C CA . VAL A 1 96 ? -14.208 -10.527 12.778 1.00 68.62 96 VAL A CA 1
ATOM 774 C C . VAL A 1 96 ? -14.005 -11.026 11.338 1.00 68.62 96 VAL A C 1
ATOM 776 O O . VAL A 1 96 ? -13.413 -12.094 11.135 1.00 68.62 96 VAL A O 1
ATOM 779 N N . PRO A 1 97 ? -14.452 -10.273 10.315 1.00 67.44 97 PRO A N 1
ATOM 780 C CA . PRO A 1 97 ? -14.181 -10.620 8.926 1.00 67.44 97 PRO A CA 1
ATOM 781 C C . PRO A 1 97 ? -12.675 -10.570 8.655 1.00 67.44 97 PRO A C 1
ATOM 783 O O . PRO A 1 97 ? -12.031 -9.540 8.863 1.00 67.44 97 PRO A O 1
ATOM 786 N N . HIS A 1 98 ? -12.110 -11.678 8.182 1.00 64.62 98 HIS A N 1
ATOM 787 C CA . HIS A 1 98 ? -10.697 -11.744 7.831 1.00 64.62 98 HIS A CA 1
ATOM 788 C C . HIS A 1 98 ? -10.483 -11.154 6.437 1.00 64.62 98 HIS A C 1
ATOM 790 O O . H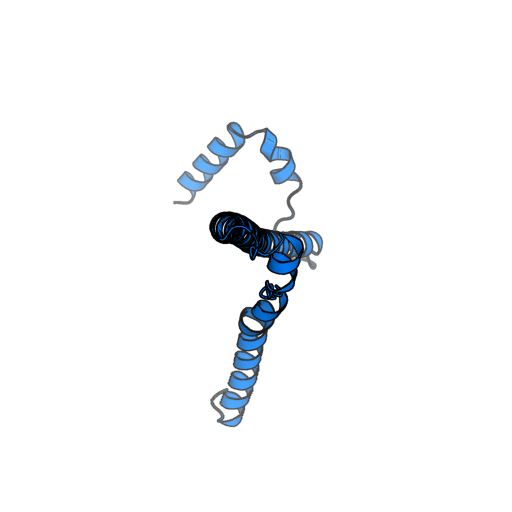IS A 1 98 ? -11.006 -11.657 5.443 1.00 64.62 98 HIS A O 1
ATOM 796 N N . HIS A 1 99 ? -9.679 -10.099 6.360 1.00 63.94 99 HIS A N 1
ATOM 797 C CA . HIS A 1 99 ? -9.211 -9.540 5.099 1.00 63.94 99 HIS A CA 1
ATOM 798 C C . HIS A 1 99 ? -7.700 -9.738 5.018 1.00 63.94 99 HIS A C 1
ATOM 800 O O . HIS A 1 99 ? -6.957 -9.190 5.828 1.00 63.94 99 HIS A O 1
ATOM 806 N N . THR A 1 100 ? -7.231 -10.531 4.054 1.00 65.94 100 THR A N 1
ATOM 807 C CA . THR A 1 100 ? -5.796 -10.666 3.783 1.00 65.94 100 THR A CA 1
ATOM 808 C C . THR A 1 100 ? -5.434 -9.864 2.535 1.00 65.94 100 THR A C 1
ATOM 810 O O . THR A 1 100 ? -6.082 -9.956 1.494 1.00 65.94 100 THR A O 1
ATOM 813 N N . ILE A 1 101 ? -4.372 -9.066 2.639 1.00 64.12 101 ILE A N 1
ATOM 814 C CA . ILE A 1 101 ? -3.851 -8.202 1.562 1.00 64.12 101 ILE A CA 1
ATOM 815 C C . ILE A 1 101 ? -3.458 -9.034 0.330 1.00 64.12 101 ILE A C 1
ATOM 817 O O . ILE A 1 101 ? -3.603 -8.610 -0.814 1.00 64.12 101 ILE A O 1
ATOM 821 N N . PHE A 1 102 ? -3.012 -10.265 0.567 1.00 64.31 102 PHE A N 1
ATOM 822 C CA . PHE A 1 102 ? -2.512 -11.173 -0.458 1.00 64.31 102 PHE A CA 1
ATOM 823 C C . PHE A 1 102 ? -3.608 -11.846 -1.294 1.00 64.31 102 PHE A C 1
ATOM 825 O O . PHE A 1 102 ? -3.326 -12.244 -2.423 1.00 64.31 102 PHE A O 1
ATOM 832 N N . LEU A 1 103 ? -4.857 -11.925 -0.809 1.00 66.50 103 LEU A N 1
ATOM 833 C CA . LEU A 1 103 ? -5.964 -12.490 -1.596 1.00 66.50 103 LEU A CA 1
ATOM 834 C C . LEU A 1 103 ? -6.286 -11.649 -2.839 1.00 66.50 103 LEU A C 1
ATOM 836 O O . LEU A 1 103 ? -6.756 -12.200 -3.828 1.00 66.50 103 LEU A O 1
ATOM 840 N N . GLN A 1 104 ? -6.014 -10.340 -2.814 1.00 65.81 104 GLN A N 1
ATOM 841 C CA . GLN A 1 104 ? -6.219 -9.456 -3.970 1.00 65.81 104 GLN A CA 1
ATOM 842 C C . GLN A 1 104 ? -5.025 -9.434 -4.931 1.00 65.81 104 GLN A C 1
ATOM 844 O O . GLN A 1 104 ? -5.206 -9.195 -6.123 1.00 65.81 104 GLN A O 1
ATOM 849 N N . PHE A 1 105 ? -3.815 -9.724 -4.447 1.00 73.88 105 PHE A N 1
ATOM 850 C CA . PHE A 1 105 ? -2.612 -9.737 -5.282 1.00 73.88 105 PHE A CA 1
ATOM 851 C C . PHE A 1 105 ? -2.702 -10.781 -6.405 1.00 73.88 105 PHE A C 1
ATOM 853 O O . PHE A 1 105 ? -2.331 -10.514 -7.549 1.00 73.88 105 PHE A O 1
ATOM 860 N N . PHE A 1 106 ? -3.253 -11.954 -6.091 1.00 72.00 106 PHE A N 1
ATOM 861 C CA . PHE A 1 106 ? -3.412 -13.043 -7.049 1.00 72.00 106 PHE A CA 1
ATOM 862 C C . PHE A 1 106 ? -4.318 -12.686 -8.248 1.00 72.00 106 PHE A C 1
ATOM 864 O O . PHE A 1 106 ? -3.826 -12.726 -9.377 1.00 72.00 106 PHE A O 1
ATOM 871 N N . PRO A 1 107 ? -5.597 -12.291 -8.067 1.00 74.69 107 PRO A N 1
ATOM 872 C CA . PRO A 1 107 ? -6.464 -11.942 -9.190 1.00 74.69 107 PRO A CA 1
ATOM 873 C C . PRO A 1 107 ? -6.001 -10.693 -9.947 1.00 74.69 107 PRO A C 1
ATOM 875 O O . PRO A 1 107 ? -6.238 -10.603 -11.146 1.00 74.69 107 PRO A O 1
ATOM 878 N N . LEU A 1 108 ? -5.341 -9.739 -9.284 1.00 80.31 108 LEU A N 1
ATOM 879 C CA . LEU A 1 108 ? -4.978 -8.471 -9.919 1.00 80.31 108 LEU A CA 1
ATOM 880 C C . LEU A 1 108 ? -3.685 -8.545 -10.745 1.00 80.31 108 LEU A C 1
ATOM 882 O O . LEU A 1 108 ? -3.599 -7.887 -11.777 1.00 80.31 108 LEU A O 1
ATOM 886 N N . TYR A 1 109 ? -2.692 -9.334 -10.318 1.00 79.31 109 TYR A N 1
ATOM 887 C CA . TYR A 1 109 ? -1.369 -9.367 -10.963 1.00 79.31 109 TYR A CA 1
ATOM 888 C C . TYR A 1 109 ? -0.994 -10.730 -11.539 1.00 79.31 109 TYR A C 1
ATOM 890 O O . TYR A 1 109 ? -0.449 -10.803 -12.637 1.00 79.31 109 TYR A O 1
ATOM 898 N N . ILE A 1 110 ? -1.293 -11.818 -10.829 1.00 81.75 110 ILE A N 1
ATOM 899 C CA . ILE A 1 110 ? -0.907 -13.166 -11.265 1.00 81.75 110 ILE A CA 1
ATOM 900 C C . ILE A 1 110 ? -1.863 -13.664 -12.356 1.00 81.75 110 ILE A C 1
ATOM 902 O O . ILE A 1 110 ? -1.415 -14.184 -13.377 1.00 81.75 110 ILE A O 1
ATOM 906 N N . LEU A 1 111 ? -3.171 -13.453 -12.180 1.00 85.50 111 LEU A N 1
ATOM 907 C CA . LEU A 1 111 ? -4.188 -13.898 -13.135 1.00 85.50 111 LEU A CA 1
ATOM 908 C C . LEU A 1 111 ? -3.989 -13.306 -14.549 1.00 85.50 111 LEU A C 1
ATOM 910 O O . LEU A 1 111 ? -3.990 -14.091 -15.497 1.00 85.50 111 LEU A O 1
ATOM 914 N N . PRO A 1 112 ? -3.745 -11.990 -14.744 1.00 87.38 112 PRO A N 1
ATOM 915 C CA . PRO A 1 112 ? -3.517 -11.442 -16.083 1.00 87.38 112 PRO A CA 1
ATOM 916 C C . PRO A 1 112 ? -2.266 -12.005 -16.761 1.00 87.38 112 PRO A C 1
ATOM 918 O O . PRO A 1 112 ? -2.299 -12.292 -17.953 1.00 87.38 112 PRO A O 1
ATOM 921 N N . VAL A 1 113 ? -1.178 -12.221 -16.013 1.00 91.06 113 VAL A N 1
ATOM 922 C CA . VAL A 1 113 ? 0.052 -12.826 -16.552 1.00 91.06 113 VAL A CA 1
ATOM 923 C C . VAL A 1 113 ? -0.215 -14.254 -17.024 1.00 91.06 113 VAL A C 1
ATOM 925 O O . VAL A 1 113 ? 0.172 -14.611 -18.134 1.00 91.06 113 VAL A O 1
ATOM 928 N N . ILE A 1 114 ? -0.930 -15.051 -16.224 1.00 89.56 114 ILE A N 1
ATOM 929 C CA . ILE A 1 114 ? -1.337 -16.407 -16.613 1.00 89.56 114 ILE A CA 1
ATOM 930 C C . ILE A 1 114 ? -2.189 -16.369 -17.888 1.00 89.56 114 ILE A C 1
ATOM 932 O O . ILE A 1 114 ? -1.943 -17.152 -18.802 1.00 89.56 114 ILE A O 1
ATOM 936 N N . ILE A 1 115 ? -3.152 -15.446 -17.980 1.00 91.38 115 ILE A N 1
ATOM 937 C CA . ILE A 1 115 ? -4.011 -15.291 -19.164 1.00 91.38 115 ILE A CA 1
ATOM 938 C C . ILE A 1 115 ? -3.186 -14.936 -20.407 1.00 91.38 115 ILE A C 1
ATOM 940 O O . ILE A 1 115 ? -3.419 -15.518 -21.462 1.00 91.38 115 ILE A O 1
ATOM 944 N N . ILE A 1 116 ? -2.207 -14.032 -20.298 1.00 92.19 116 ILE A N 1
ATOM 945 C CA . ILE A 1 116 ? -1.322 -13.668 -21.416 1.00 92.19 116 ILE A CA 1
ATOM 946 C C . ILE A 1 116 ? -0.510 -14.880 -21.879 1.00 92.19 116 ILE A C 1
ATOM 9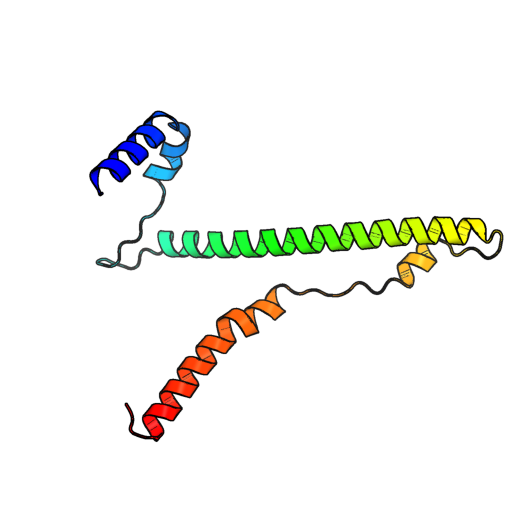48 O O . ILE A 1 116 ? -0.448 -15.150 -23.077 1.00 92.19 116 ILE A O 1
ATOM 952 N N . VAL A 1 117 ? 0.079 -15.632 -20.944 1.00 93.31 117 VAL A N 1
ATOM 953 C CA . VAL A 1 117 ? 0.872 -16.829 -21.263 1.00 93.31 117 VAL A CA 1
ATOM 954 C C . VAL A 1 117 ? 0.003 -17.890 -21.938 1.00 93.31 117 VAL A C 1
ATOM 956 O O . VAL A 1 117 ? 0.369 -18.401 -22.994 1.00 93.31 117 VAL A O 1
ATOM 959 N N . LEU A 1 118 ? -1.171 -18.195 -21.378 1.00 94.31 118 LEU A N 1
ATOM 960 C CA . LEU A 1 118 ? -2.102 -19.160 -21.967 1.00 94.31 118 LEU A CA 1
ATOM 961 C C . LEU A 1 118 ? -2.616 -18.701 -23.334 1.00 94.31 118 LEU A C 1
ATOM 963 O O . LEU A 1 118 ? -2.685 -19.509 -24.257 1.00 94.31 118 LEU A O 1
ATOM 967 N N . GLY A 1 119 ? -2.932 -17.414 -23.481 1.00 92.44 119 GLY A N 1
ATOM 968 C CA . GLY A 1 119 ? -3.338 -16.821 -24.750 1.00 92.44 119 GLY A CA 1
ATOM 969 C C . GLY A 1 119 ? -2.250 -16.965 -25.811 1.00 92.44 119 GLY A C 1
ATOM 970 O O . GLY A 1 119 ? -2.537 -17.422 -26.912 1.00 92.44 119 GLY A O 1
ATOM 971 N N . TYR A 1 120 ? -0.995 -16.665 -25.468 1.00 92.62 120 TYR A N 1
ATOM 972 C CA . TYR A 1 120 ? 0.144 -16.845 -26.369 1.00 92.62 120 TYR A CA 1
ATOM 973 C C . TYR A 1 120 ? 0.258 -18.292 -26.868 1.00 92.62 120 TYR A C 1
ATOM 975 O O . TYR A 1 120 ? 0.324 -18.520 -28.075 1.00 92.62 120 TYR A O 1
ATOM 983 N N . PHE A 1 121 ? 0.206 -19.275 -25.961 1.00 92.94 121 PHE A N 1
ATOM 984 C CA . PHE A 1 121 ? 0.234 -20.689 -26.345 1.00 92.94 121 PHE A CA 1
ATOM 985 C C . PHE A 1 121 ? -0.966 -21.085 -27.209 1.00 92.94 121 PHE A C 1
ATOM 987 O O . PHE A 1 121 ? -0.803 -21.808 -28.187 1.00 92.94 121 PHE A O 1
ATOM 994 N N . PHE A 1 122 ? -2.162 -20.597 -26.881 1.00 93.19 122 PHE A N 1
ATOM 995 C CA . PHE A 1 122 ? -3.381 -20.882 -27.632 1.00 93.19 122 PHE A CA 1
ATOM 996 C C . PHE A 1 122 ? -3.322 -20.341 -29.070 1.00 93.19 122 PHE A C 1
ATOM 998 O O . PHE A 1 122 ? -3.610 -21.073 -30.015 1.00 93.19 122 PHE A O 1
ATOM 1005 N N . PHE A 1 123 ? -2.895 -19.087 -29.254 1.00 91.25 123 PHE A N 1
ATOM 1006 C CA . PHE A 1 123 ? -2.740 -18.486 -30.582 1.00 91.25 123 PHE A CA 1
ATOM 1007 C C . PHE A 1 123 ? -1.591 -19.112 -31.383 1.00 91.25 123 PHE A C 1
ATOM 1009 O O . PHE A 1 123 ? -1.737 -19.292 -32.592 1.00 91.25 123 PHE A O 1
ATOM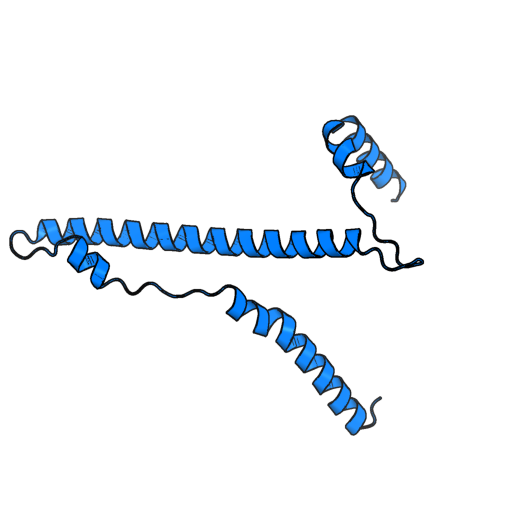 1016 N N . SER A 1 124 ? -0.496 -19.503 -30.722 1.00 85.06 124 SER A N 1
ATOM 1017 C CA . SER A 1 124 ? 0.598 -20.254 -31.351 1.00 85.06 124 SER A CA 1
ATOM 1018 C C . SER A 1 124 ? 0.141 -21.636 -31.834 1.00 85.06 124 SER A C 1
ATOM 1020 O O . SER A 1 124 ? 0.449 -22.024 -32.957 1.00 85.06 124 SER A O 1
ATOM 1022 N N . LEU A 1 125 ? -0.669 -22.356 -31.048 1.00 88.12 125 LEU A N 1
ATOM 1023 C CA . LEU A 1 125 ? -1.200 -23.667 -31.439 1.00 88.12 125 LEU A CA 1
ATOM 1024 C C . LEU A 1 125 ? -2.159 -23.582 -32.638 1.00 88.12 125 LEU A C 1
ATOM 1026 O O . LEU A 1 125 ? -2.221 -24.496 -33.456 1.00 88.12 125 LEU A O 1
ATOM 1030 N N . LEU A 1 126 ? -2.902 -22.479 -32.745 1.00 90.88 126 LEU A N 1
ATOM 1031 C CA . LEU A 1 126 ? -3.786 -22.190 -33.875 1.00 90.88 126 LEU A CA 1
ATOM 1032 C C . LEU A 1 126 ? -3.045 -21.657 -35.117 1.00 90.88 126 LEU A C 1
ATOM 1034 O O . LEU A 1 126 ? -3.679 -21.464 -36.153 1.00 90.88 126 LEU A O 1
ATOM 1038 N N . GLY A 1 127 ? -1.730 -21.424 -35.034 1.00 86.44 127 GLY A N 1
ATOM 1039 C CA . GLY A 1 127 ? -0.908 -20.948 -36.151 1.00 86.44 127 GLY A CA 1
ATOM 1040 C C . GLY A 1 127 ? -1.077 -19.462 -36.483 1.00 86.44 127 GLY A C 1
ATOM 1041 O O . GLY A 1 127 ? -0.738 -19.044 -37.586 1.00 86.44 127 GLY A O 1
ATOM 1042 N N . PHE A 1 128 ? -1.614 -18.661 -35.556 1.00 79.25 128 PHE A N 1
ATOM 1043 C CA . PHE A 1 128 ? -1.753 -17.208 -35.726 1.00 79.25 128 PHE A CA 1
ATOM 1044 C C . PHE A 1 128 ? -0.485 -16.420 -35.343 1.00 79.25 128 PHE A C 1
ATOM 1046 O O . PHE A 1 128 ? -0.463 -15.202 -35.519 1.00 79.25 128 PHE A O 1
ATOM 1053 N N . MET A 1 129 ? 0.543 -17.096 -34.815 1.00 64.69 129 MET A N 1
ATOM 1054 C CA . MET A 1 129 ? 1.837 -16.551 -34.375 1.00 64.69 129 MET A CA 1
ATOM 1055 C C . MET A 1 129 ? 2.984 -17.428 -34.865 1.00 64.69 129 MET A C 1
ATOM 1057 O O . MET A 1 129 ? 2.811 -18.668 -34.825 1.00 64.69 129 MET A O 1
#

Organism: Salmonella enterica I (NCBI:txid59201)

Foldseek 3Di:
DVVVVVVVVVVVCVVCVVCVVVVVPQDDDDPPDPDPVVNVVVVVVVVVVVLVVVVVVVVVVLVVVVVVVLVVLQVVLVVVPPRRDDSVRSVVPDDRDDDDSVVVVCVPPVVVVVVVVVVVVVCVVVVVD

InterPro domains:
  IPR025229 YniB-like protein [PF14002] (1-128)

Mean predicted aligned error: 13.32 Å

Sequence (129 aa):
MLDFTHVMIDMMRVNTPFLNVFWYNSPTPNFQGSLNIGFWLIFILIFVGLAMQDSGARMSRQSRFLREGVEDQLILEKAKGAEGLTREQIESRIVVPHHTIFLQFFPLYILPVIIIVLGYFFFSLLGFM

Nearest PDB structures (foldseek):
  6xfl-assembly1_A  TM=2.889E-01  e=5.611E+00  Salmonella enterica subsp. enterica serovar Typhimurium str. LT2

Solvent-accessible surface area (backbone atoms only — not comparable to full-atom values): 7693 Å² total; per-residue (Å²): 115,71,66,62,55,52,52,52,51,51,55,47,51,71,76,39,63,82,49,48,66,52,70,74,68,56,65,69,94,58,90,87,64,72,85,56,58,71,32,54,54,54,55,52,48,52,55,52,49,51,54,49,50,57,51,48,54,53,52,53,51,50,54,51,52,54,51,53,55,51,55,55,50,46,55,56,23,59,73,59,52,96,78,36,66,52,71,68,64,53,57,75,67,58,80,76,84,85,80,62,79,64,70,55,48,44,68,71,57,50,46,56,53,52,50,52,53,53,48,52,52,53,39,40,74,71,63,78,99

pLDDT: mean 79.48, std 7.8, range [58.44, 94.31]

Secondary 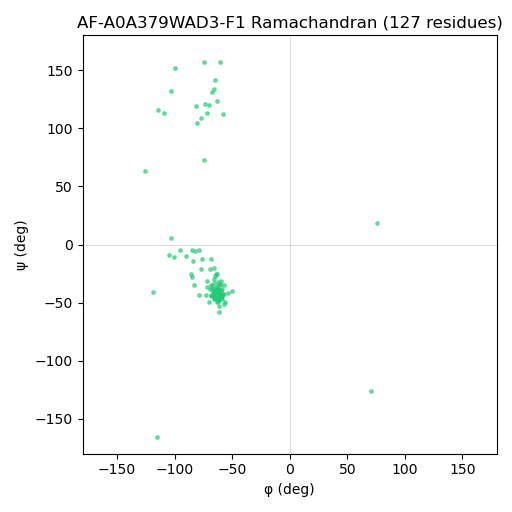structure (DSSP, 8-state):
-HHHHHHHHHHHHHH-GGGHHHHHHSPP--SSSS--HHHHHHHHHHHHHHHHHHHHHHHHHHHHHHHHHHHHHHHHHHHTGGGPPPHHHHHHH--PPP--THHHHIIIIIHHHHHHHHHHHHHHHTT--